Protein AF-X0X946-F1 (afdb_monomer)

Foldseek 3Di:
DCQQVVDPPDDDDQEAEEEDPDDQPQVVVLVVVLVVQPDDDDDPQKHWDSVQWDKDWDDDVDPDTKIKIWTWMDRPPDIRIHIYIYHYDDDQPPFFDWGFRDDPDPDGTDTDGHRDPVRVVVVVVVD

Solvent-accessible surface area (backbone atoms only — not comparable to full-atom values): 7840 Å² total; per-residue (Å²): 111,56,76,66,72,63,56,76,95,66,78,90,76,74,66,43,82,44,79,50,94,67,82,82,51,52,71,61,49,40,50,50,52,33,53,60,44,67,55,88,69,82,90,80,63,71,48,50,45,47,88,53,51,46,60,43,82,37,85,52,105,55,102,45,70,21,40,36,37,37,30,42,33,28,50,80,93,45,80,39,79,44,38,38,39,35,41,48,85,76,84,65,60,63,64,65,39,83,38,67,44,84,65,92,62,102,58,85,62,53,79,42,80,35,79,36,69,67,38,55,52,53,54,65,67,76,101

InterPro domains:
  IPR014942 Nucleotidyl transferase AbiEii toxin, Type IV TA system [PF08843] (8-127)

Radius of gyration: 15.72 Å; Cα contacts (8 Å, |Δi|>4): 188; chains: 1; bounding box: 37×38×28 Å

Mean predicted aligned error: 4.59 Å

Organism: NCB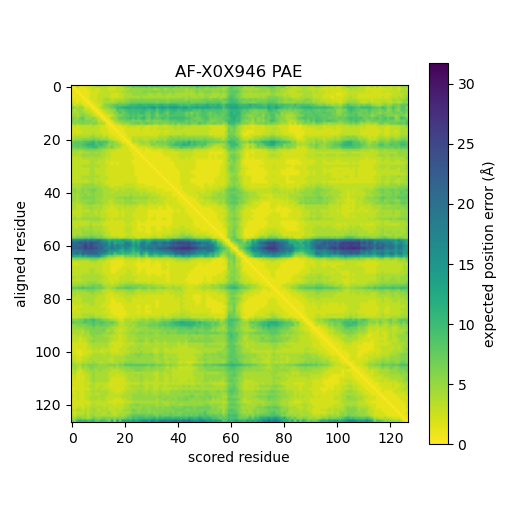I:txid412755

Nearest PDB structures (foldseek):
  2gjt-assembly3_B  TM=4.550E-01  e=1.150E-01  Homo sapiens
  2g59-assembly1_B  TM=4.568E-01  e=1.390E-01  Homo sapiens
  4ikc-assembly1_A  TM=4.821E-01  e=2.961E-01  Homo sapiens
  2gjt-assembly3_A  TM=4.077E-01  e=1.679E-01  Homo sapiens
  2g59-assembly1_A  TM=4.222E-01  e=5.561E-01  Homo sapiens

Structure (mmCIF, N/CA/C/O backbone):
data_AF-X0X946-F1
#
_entry.id   AF-X0X946-F1
#
loop_
_atom_site.group_PDB
_atom_site.id
_atom_site.type_symbol
_atom_site.label_atom_id
_atom_site.label_alt_id
_atom_site.label_comp_id
_atom_site.label_asym_id
_atom_site.label_entity_id
_atom_site.label_seq_id
_atom_site.pdbx_PDB_ins_code
_atom_site.Cartn_x
_atom_site.Cartn_y
_atom_site.Cartn_z
_atom_site.occupancy
_atom_site.B_iso_or_equiv
_atom_site.auth_seq_id
_atom_site.auth_comp_id
_atom_site.auth_asym_id
_atom_site.auth_atom_id
_atom_site.pdbx_PDB_model_num
ATOM 1 N N . MET A 1 1 ? 9.145 -3.287 -4.954 1.00 90.25 1 MET A N 1
ATOM 2 C CA . MET A 1 1 ? 9.669 -3.375 -6.345 1.00 90.25 1 MET A CA 1
ATOM 3 C C . MET A 1 1 ? 10.493 -4.628 -6.656 1.00 90.25 1 MET A C 1
ATOM 5 O O . MET A 1 1 ? 10.317 -5.178 -7.734 1.00 90.25 1 MET A O 1
ATOM 9 N N . PHE A 1 2 ? 11.347 -5.132 -5.755 1.00 91.00 2 PHE A N 1
ATOM 10 C CA . PHE A 1 2 ? 12.252 -6.266 -6.045 1.00 91.00 2 PHE A CA 1
ATOM 11 C C . PHE A 1 2 ? 11.572 -7.549 -6.554 1.00 91.00 2 PHE A C 1
ATOM 13 O O . PHE A 1 2 ? 12.176 -8.294 -7.321 1.00 91.00 2 PHE A O 1
ATOM 20 N N . ILE A 1 3 ? 10.310 -7.790 -6.175 1.00 89.88 3 ILE A N 1
ATOM 21 C CA . ILE A 1 3 ? 9.502 -8.909 -6.691 1.00 89.88 3 ILE A CA 1
ATOM 22 C C . ILE A 1 3 ? 9.325 -8.798 -8.217 1.00 89.88 3 ILE A C 1
ATOM 24 O O . ILE A 1 3 ? 9.514 -9.778 -8.932 1.00 89.88 3 ILE A O 1
ATOM 28 N N . VAL A 1 4 ? 9.031 -7.596 -8.723 1.00 91.44 4 VAL A N 1
ATOM 29 C CA . VAL A 1 4 ? 8.834 -7.316 -10.157 1.00 91.44 4 VAL A CA 1
ATOM 30 C C . VAL A 1 4 ? 10.129 -7.551 -10.935 1.00 91.44 4 VAL A C 1
ATOM 32 O O . VAL A 1 4 ? 10.108 -8.142 -12.010 1.00 91.44 4 VAL A O 1
ATOM 35 N N . TRP A 1 5 ? 11.269 -7.145 -10.370 1.00 92.00 5 TRP A N 1
ATOM 36 C CA . TRP A 1 5 ? 12.591 -7.321 -10.983 1.00 92.00 5 TRP A CA 1
ATOM 37 C C . TRP A 1 5 ? 13.205 -8.706 -10.760 1.00 92.00 5 TRP A C 1
ATOM 39 O O . TRP A 1 5 ? 14.317 -8.952 -11.216 1.00 92.00 5 TRP A O 1
ATOM 49 N N . ARG A 1 6 ? 12.497 -9.612 -10.070 1.00 90.25 6 ARG A N 1
ATOM 50 C CA . ARG A 1 6 ? 12.946 -10.983 -9.778 1.00 90.25 6 ARG A CA 1
ATOM 51 C C . ARG A 1 6 ? 14.325 -11.042 -9.107 1.00 90.25 6 ARG A C 1
ATOM 53 O O . ARG A 1 6 ? 15.103 -11.952 -9.376 1.00 90.25 6 ARG A O 1
ATOM 60 N N . VAL A 1 7 ? 14.612 -10.091 -8.216 1.00 89.94 7 VAL A N 1
ATOM 61 C CA . VAL A 1 7 ? 15.864 -10.088 -7.444 1.00 89.94 7 VAL A CA 1
ATOM 62 C C . VAL A 1 7 ? 15.894 -11.337 -6.541 1.00 89.94 7 VAL A C 1
ATOM 64 O O . VAL A 1 7 ? 14.917 -11.558 -5.802 1.00 89.94 7 VAL A O 1
ATOM 67 N N . PRO A 1 8 ? 16.951 -12.174 -6.618 1.00 88.94 8 PRO A N 1
ATOM 68 C CA . PRO A 1 8 ? 17.102 -13.356 -5.771 1.00 88.94 8 PRO A CA 1
ATOM 69 C C . PRO A 1 8 ? 17.383 -12.957 -4.316 1.00 88.94 8 PRO A C 1
ATOM 71 O O . PRO A 1 8 ? 17.775 -11.827 -4.046 1.00 88.94 8 PRO A O 1
ATOM 74 N N . GLU A 1 9 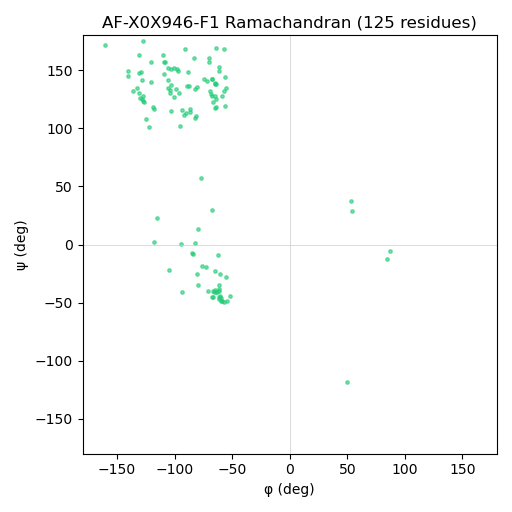? 17.152 -13.879 -3.377 1.00 85.69 9 GLU A N 1
ATOM 75 C CA . GLU A 1 9 ? 17.543 -13.731 -1.957 1.00 85.69 9 GLU A CA 1
ATOM 76 C C . GLU A 1 9 ? 17.031 -12.455 -1.258 1.00 85.69 9 GLU A C 1
ATOM 78 O O . GLU A 1 9 ? 17.620 -11.942 -0.308 1.00 85.69 9 GLU A O 1
ATOM 83 N N . ARG A 1 10 ? 15.884 -11.933 -1.701 1.00 83.94 10 ARG A N 1
ATOM 84 C CA . ARG A 1 10 ? 15.251 -10.779 -1.058 1.00 83.94 10 ARG A CA 1
ATOM 85 C C . ARG A 1 10 ? 14.648 -11.158 0.298 1.00 83.94 10 ARG A C 1
ATOM 87 O O . ARG A 1 10 ? 13.977 -12.184 0.422 1.00 83.94 10 ARG A O 1
ATOM 94 N N . ARG A 1 11 ? 14.784 -10.267 1.283 1.00 84.69 11 ARG A N 1
ATOM 95 C CA . ARG A 1 11 ? 13.984 -10.332 2.515 1.00 84.69 11 ARG A CA 1
ATOM 96 C C . ARG A 1 11 ? 12.492 -10.180 2.201 1.00 84.69 11 ARG A C 1
ATOM 98 O O . ARG A 1 11 ? 12.118 -9.473 1.262 1.00 84.69 11 ARG A O 1
ATOM 105 N N . SER A 1 12 ? 11.640 -10.810 3.004 1.00 82.94 12 SER A N 1
ATOM 106 C CA . SER A 1 12 ? 10.205 -10.516 3.006 1.00 82.94 12 SER A CA 1
ATOM 107 C C . SER A 1 12 ? 9.966 -9.075 3.467 1.00 82.94 12 SER A C 1
ATOM 109 O O . SER A 1 12 ? 10.596 -8.624 4.423 1.00 82.94 12 SER A O 1
ATOM 111 N N . THR A 1 13 ? 9.050 -8.373 2.802 1.00 82.69 13 THR A N 1
ATOM 112 C CA . THR A 1 13 ? 8.586 -7.032 3.189 1.00 82.69 13 THR A CA 1
ATOM 113 C C . THR A 1 13 ? 7.185 -7.159 3.781 1.00 82.69 13 THR A C 1
ATOM 115 O O . THR A 1 13 ? 6.417 -8.010 3.327 1.00 82.69 13 THR A O 1
ATOM 118 N N . LEU A 1 14 ? 6.879 -6.384 4.820 1.00 83.50 14 LEU A N 1
ATOM 119 C CA . LEU A 1 14 ? 5.577 -6.420 5.513 1.00 83.50 14 LEU A CA 1
ATOM 120 C C . LEU A 1 14 ? 4.696 -5.219 5.155 1.00 83.50 14 LEU A C 1
ATOM 122 O O . LEU A 1 14 ? 3.480 -5.254 5.314 1.00 83.50 14 LEU A O 1
ATOM 126 N N . ASP A 1 15 ? 5.341 -4.164 4.695 1.00 87.50 15 ASP A N 1
ATOM 127 C CA . ASP A 1 15 ? 4.830 -2.856 4.352 1.00 87.50 15 ASP A CA 1
ATOM 128 C C . ASP A 1 15 ? 4.639 -2.698 2.840 1.00 87.50 15 ASP A C 1
ATOM 130 O O . ASP A 1 15 ? 5.295 -3.346 2.016 1.00 87.50 15 ASP A O 1
ATOM 134 N N .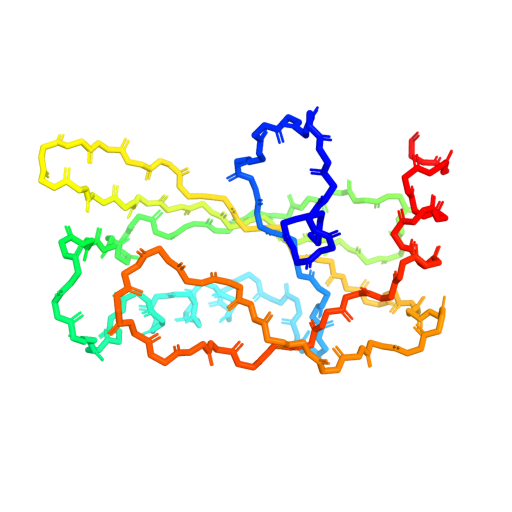 ILE A 1 16 ? 3.687 -1.837 2.492 1.00 93.56 16 ILE A N 1
ATOM 135 C CA . ILE A 1 16 ? 3.385 -1.418 1.127 1.00 93.56 16 ILE A CA 1
ATOM 136 C C . ILE A 1 16 ? 3.607 0.089 1.054 1.00 93.56 16 ILE A C 1
ATOM 138 O O . ILE A 1 16 ? 2.893 0.838 1.714 1.00 93.56 16 ILE A O 1
ATOM 142 N N . ASP A 1 17 ? 4.539 0.523 0.215 1.00 92.12 17 ASP A N 1
ATOM 143 C CA . ASP A 1 17 ? 4.862 1.940 0.050 1.00 92.12 17 ASP A CA 1
ATOM 144 C C . ASP A 1 17 ? 4.170 2.548 -1.174 1.00 92.12 17 ASP A C 1
ATOM 146 O O . ASP A 1 17 ? 4.223 2.002 -2.285 1.00 92.12 17 ASP A O 1
ATOM 150 N N . PHE A 1 18 ? 3.568 3.721 -0.992 1.00 93.69 18 PHE A N 1
ATOM 151 C CA . PHE A 1 18 ? 3.024 4.543 -2.066 1.00 93.69 18 PHE A CA 1
ATOM 152 C C . PHE A 1 18 ? 3.479 5.996 -1.955 1.00 93.69 18 PHE A C 1
ATOM 154 O O . PHE A 1 18 ? 3.561 6.563 -0.874 1.00 93.69 18 PHE A O 1
ATOM 161 N N . LEU A 1 19 ? 3.643 6.646 -3.107 1.00 92.06 19 LEU A N 1
ATOM 162 C CA . LEU A 1 19 ? 3.720 8.100 -3.210 1.00 92.06 19 LEU A CA 1
ATOM 163 C C . LEU A 1 19 ? 2.390 8.635 -3.741 1.00 92.06 19 LEU A C 1
ATOM 165 O O . LEU A 1 19 ? 2.003 8.374 -4.889 1.00 92.06 19 LEU A O 1
ATOM 169 N N . ALA A 1 20 ? 1.686 9.395 -2.910 1.00 91.19 20 ALA A N 1
ATOM 170 C CA . ALA A 1 20 ? 0.385 9.956 -3.240 1.00 91.19 20 ALA A CA 1
ATOM 171 C C . ALA A 1 20 ? 0.490 11.321 -3.940 1.00 91.19 20 ALA A C 1
ATOM 173 O O . ALA A 1 20 ? 1.377 12.130 -3.682 1.00 91.19 20 ALA A O 1
ATOM 174 N N . ARG A 1 21 ? -0.479 11.599 -4.825 1.00 86.38 21 ARG A N 1
ATOM 175 C CA . ARG A 1 21 ? -0.670 12.905 -5.498 1.00 86.38 21 ARG A CA 1
ATOM 176 C C . ARG A 1 21 ? -1.988 13.585 -5.119 1.00 86.38 21 ARG A C 1
ATOM 178 O O . ARG A 1 21 ? -2.529 14.372 -5.890 1.00 86.38 21 ARG A O 1
ATOM 185 N N . PHE A 1 22 ? -2.541 13.225 -3.970 1.00 84.62 22 PHE A N 1
ATOM 186 C CA . PHE A 1 22 ? -3.811 13.736 -3.462 1.00 84.62 22 PHE A CA 1
ATOM 187 C C . PHE A 1 22 ? -3.633 14.258 -2.028 1.00 84.62 22 PHE A C 1
ATOM 189 O O . PHE A 1 22 ? -2.548 14.164 -1.462 1.00 84.62 22 PHE A O 1
ATOM 196 N N . ASN A 1 23 ? -4.686 14.850 -1.459 1.00 85.75 23 ASN A N 1
ATOM 197 C CA . ASN A 1 23 ? -4.656 15.458 -0.125 1.00 85.75 23 ASN A CA 1
ATOM 198 C C . ASN A 1 23 ? -4.226 14.450 0.965 1.00 85.75 23 ASN A C 1
ATOM 200 O O . ASN A 1 23 ? -4.804 13.370 1.068 1.00 85.75 23 ASN A O 1
ATOM 204 N N . ASN A 1 24 ? -3.279 14.849 1.821 1.00 86.94 24 ASN A N 1
ATOM 205 C CA . ASN A 1 24 ? -2.730 14.045 2.917 1.00 86.94 24 ASN A CA 1
ATOM 206 C C . ASN A 1 24 ? -3.612 13.986 4.183 1.00 86.94 24 ASN A C 1
ATOM 208 O O . ASN A 1 24 ? -3.151 13.583 5.252 1.00 86.94 24 ASN A O 1
ATOM 212 N N . GLN A 1 25 ? -4.875 14.408 4.105 1.00 92.88 25 GLN A N 1
ATOM 213 C CA . GLN A 1 25 ? -5.813 14.270 5.215 1.00 92.88 25 GLN A CA 1
ATOM 214 C C . GLN A 1 25 ? -6.103 12.797 5.515 1.00 92.88 25 GLN A C 1
ATOM 216 O O . GLN A 1 25 ? -6.690 12.085 4.700 1.00 92.88 25 GLN A O 1
ATOM 221 N N . ILE A 1 26 ? -5.743 12.379 6.731 1.00 94.62 26 ILE A N 1
ATOM 222 C CA . ILE A 1 26 ? -5.876 10.999 7.217 1.00 94.62 26 ILE A CA 1
ATOM 223 C C . ILE A 1 26 ? -7.294 10.462 7.025 1.00 94.62 26 ILE A C 1
ATOM 225 O O . ILE A 1 26 ? -7.456 9.361 6.519 1.00 94.62 26 ILE A O 1
ATOM 229 N N . THR A 1 27 ? -8.320 11.248 7.343 1.00 95.88 27 THR A N 1
ATOM 230 C CA . THR A 1 27 ? -9.726 10.834 7.211 1.00 95.88 27 THR A CA 1
ATOM 231 C C . THR A 1 27 ? -10.119 10.496 5.770 1.00 95.88 27 THR A C 1
ATOM 233 O O . THR A 1 27 ? -10.897 9.570 5.539 1.00 95.88 27 THR A O 1
ATOM 236 N N . ASN A 1 28 ? -9.562 11.205 4.784 1.00 95.00 28 ASN A N 1
ATOM 237 C CA . ASN A 1 28 ? -9.808 10.925 3.369 1.00 95.00 28 ASN A CA 1
ATOM 238 C C . ASN A 1 28 ? -9.120 9.625 2.939 1.00 95.00 28 ASN A C 1
ATOM 240 O O . ASN A 1 28 ? -9.704 8.832 2.203 1.00 95.00 28 ASN A O 1
ATOM 244 N N . ILE A 1 29 ? -7.900 9.394 3.427 1.00 95.75 29 ILE A N 1
ATOM 245 C CA . ILE A 1 29 ? -7.141 8.166 3.169 1.00 95.75 29 ILE A CA 1
ATOM 246 C C . ILE A 1 29 ? -7.825 6.972 3.842 1.00 95.75 29 ILE A C 1
ATOM 248 O O . ILE A 1 29 ? -8.025 5.951 3.195 1.00 95.75 29 ILE A O 1
ATOM 252 N N . GLU A 1 30 ? -8.249 7.103 5.101 1.00 97.88 30 GLU A N 1
ATOM 253 C CA . GLU A 1 30 ? -9.024 6.089 5.823 1.00 97.88 30 GLU A CA 1
ATOM 254 C C . GLU A 1 30 ? -10.278 5.702 5.052 1.00 97.88 30 GLU A C 1
ATOM 256 O O . GLU A 1 30 ? -10.528 4.517 4.851 1.00 97.88 30 GLU A O 1
ATOM 261 N N . LYS A 1 31 ? -11.047 6.689 4.580 1.00 97.25 31 LYS A N 1
ATOM 262 C CA . LYS A 1 31 ? -12.237 6.433 3.769 1.00 97.25 31 LYS A CA 1
ATOM 263 C C . LYS A 1 31 ? -11.889 5.652 2.500 1.00 97.25 31 LYS A C 1
ATOM 265 O O . LYS A 1 31 ? -12.516 4.634 2.236 1.00 97.25 31 LYS A O 1
ATOM 270 N N . MET A 1 32 ? -10.864 6.083 1.767 1.00 96.69 32 MET A N 1
ATOM 271 C CA . MET A 1 32 ? -10.417 5.409 0.546 1.00 96.69 32 MET A CA 1
ATOM 272 C C . MET A 1 32 ? -9.981 3.962 0.810 1.00 96.69 32 MET A C 1
ATOM 274 O O . MET A 1 32 ? -10.425 3.061 0.106 1.00 96.69 32 MET A O 1
ATOM 278 N N . ILE A 1 33 ? -9.185 3.712 1.854 1.00 97.56 33 ILE A N 1
ATOM 279 C CA . ILE A 1 33 ? -8.768 2.351 2.222 1.00 97.56 33 ILE A CA 1
ATOM 280 C C . ILE A 1 33 ? -9.978 1.500 2.625 1.00 97.56 33 ILE A C 1
ATOM 282 O O . ILE A 1 33 ? -10.073 0.352 2.204 1.00 97.56 33 ILE A O 1
ATOM 286 N N . LYS A 1 34 ? -10.941 2.054 3.373 1.00 98.50 34 LYS A N 1
ATOM 287 C CA . LYS A 1 34 ? -12.189 1.350 3.715 1.00 98.50 34 LYS A CA 1
ATOM 288 C C . LYS A 1 34 ? -13.002 0.976 2.478 1.00 98.50 34 LYS A C 1
ATOM 290 O O . LYS A 1 34 ? -13.555 -0.120 2.438 1.00 98.50 34 LYS A O 1
ATOM 295 N N . ASP A 1 35 ? -13.074 1.860 1.489 1.00 98.00 35 ASP A N 1
ATOM 296 C CA . ASP A 1 35 ? -13.770 1.595 0.228 1.00 98.00 35 ASP A CA 1
ATOM 297 C C . ASP A 1 35 ? -13.055 0.485 -0.568 1.00 98.00 35 ASP A C 1
ATOM 299 O O . ASP A 1 35 ? -13.704 -0.434 -1.069 1.00 98.00 35 ASP A O 1
ATOM 303 N N . VAL A 1 36 ? -11.715 0.485 -0.589 1.00 96.81 36 VAL A N 1
ATOM 304 C CA . VAL A 1 36 ? -10.910 -0.606 -1.173 1.00 96.81 36 VAL A CA 1
ATOM 305 C C . VAL A 1 36 ? -11.163 -1.933 -0.450 1.00 96.81 36 VAL A C 1
ATOM 307 O O . VAL A 1 36 ? -11.429 -2.935 -1.108 1.00 96.81 36 VAL A O 1
ATOM 310 N N . CYS A 1 37 ? -11.164 -1.957 0.887 1.00 97.88 37 CYS A N 1
ATOM 311 C CA . CYS A 1 37 ? -11.440 -3.169 1.671 1.00 97.88 37 CYS A CA 1
ATOM 312 C C . CYS A 1 37 ? -12.836 -3.762 1.415 1.00 97.88 37 CYS A C 1
ATOM 314 O O . CYS A 1 37 ? -13.032 -4.954 1.634 1.00 97.88 37 CYS A O 1
ATOM 316 N N . ARG A 1 38 ? -13.803 -2.945 0.979 1.00 97.56 38 ARG A N 1
ATOM 317 C CA . ARG A 1 38 ? -15.182 -3.363 0.671 1.00 97.56 38 ARG A CA 1
ATOM 318 C C . ARG A 1 38 ? -15.406 -3.686 -0.806 1.00 97.56 38 ARG A C 1
ATOM 320 O O . ARG A 1 38 ? -16.531 -3.995 -1.187 1.00 97.56 38 ARG A O 1
ATOM 327 N N . THR A 1 39 ? -14.375 -3.578 -1.640 1.00 96.94 39 THR A N 1
ATOM 328 C CA . THR A 1 39 ? -14.493 -3.861 -3.072 1.00 96.94 39 THR A CA 1
ATOM 329 C C . THR A 1 39 ? -14.752 -5.350 -3.285 1.00 96.94 39 THR A C 1
ATOM 331 O O . THR A 1 39 ? -14.010 -6.193 -2.787 1.00 96.94 39 THR A O 1
ATOM 334 N N . GLU A 1 40 ? -15.802 -5.673 -4.039 1.00 94.81 40 GLU A N 1
ATOM 335 C CA . GLU A 1 40 ? -16.095 -7.052 -4.424 1.00 94.81 40 GLU A CA 1
ATOM 336 C C . GLU A 1 40 ? -15.031 -7.568 -5.400 1.00 94.81 40 GLU A C 1
ATOM 338 O O . GLU A 1 40 ? -14.718 -6.928 -6.407 1.00 94.81 40 GLU A O 1
ATOM 343 N N . VAL A 1 41 ? -14.476 -8.740 -5.097 1.00 92.75 41 VAL A N 1
ATOM 344 C CA . VAL A 1 41 ? -13.440 -9.400 -5.898 1.00 92.75 41 VAL A CA 1
ATOM 345 C C . VAL A 1 41 ? -13.805 -10.858 -6.142 1.00 92.75 41 VAL A C 1
ATOM 347 O O . VAL A 1 41 ? -14.643 -11.435 -5.447 1.00 92.75 41 VAL A O 1
ATOM 350 N N . VAL A 1 42 ? -13.155 -11.475 -7.131 1.00 92.94 42 VAL A N 1
ATOM 351 C CA . VAL A 1 42 ? -13.203 -12.933 -7.286 1.00 92.94 42 VAL A CA 1
ATOM 352 C C . VAL A 1 42 ? -12.662 -13.561 -5.994 1.00 92.94 42 VAL A C 1
ATOM 354 O O . VAL A 1 42 ? -11.567 -13.177 -5.583 1.00 92.94 42 VAL A O 1
ATOM 357 N N . PRO A 1 43 ? -13.385 -14.499 -5.349 1.00 92.88 43 PRO A N 1
ATOM 358 C CA . PRO A 1 43 ? -12.967 -15.053 -4.067 1.00 92.88 43 PRO A CA 1
ATOM 359 C C . PRO A 1 43 ? -11.559 -15.656 -4.121 1.00 92.88 43 PRO A C 1
ATOM 361 O O . PRO A 1 43 ? -11.311 -16.617 -4.847 1.00 92.88 43 PRO A O 1
ATOM 364 N N . ASP A 1 44 ? -10.655 -15.104 -3.318 1.00 93.25 44 ASP A N 1
ATOM 365 C CA . ASP A 1 44 ? -9.254 -15.522 -3.180 1.00 93.25 44 ASP A CA 1
ATOM 366 C C . ASP A 1 44 ? -8.915 -16.005 -1.757 1.00 93.25 44 ASP A C 1
ATOM 368 O O . ASP A 1 44 ? -7.779 -16.376 -1.463 1.00 93.25 44 ASP A O 1
ATOM 372 N N . GLY A 1 45 ? -9.923 -16.031 -0.877 1.00 94.31 45 GLY A N 1
ATOM 373 C CA . GLY A 1 45 ? -9.814 -16.435 0.522 1.00 94.31 45 GLY A CA 1
ATOM 374 C C . GLY A 1 45 ? -9.421 -15.309 1.481 1.00 94.31 45 GLY A C 1
ATOM 375 O O . GLY A 1 45 ? -9.440 -15.542 2.692 1.00 94.31 45 GLY A O 1
ATOM 376 N N . LEU A 1 46 ? -9.100 -14.110 0.982 1.00 95.81 46 LEU A N 1
ATOM 377 C CA . LEU A 1 46 ? -8.789 -12.953 1.814 1.00 95.81 46 LEU A CA 1
ATOM 378 C C . LEU A 1 46 ? -10.048 -12.157 2.155 1.00 95.81 46 LEU A C 1
ATOM 380 O O . LEU A 1 46 ? -10.890 -11.865 1.309 1.00 95.81 46 LEU A O 1
ATOM 384 N N . VAL A 1 47 ? -10.148 -11.756 3.419 1.00 97.31 47 VAL A N 1
ATOM 385 C CA . VAL A 1 47 ? -11.169 -10.822 3.902 1.00 97.31 47 VAL A CA 1
ATOM 386 C C . VAL A 1 47 ? -10.476 -9.690 4.643 1.00 97.31 47 VAL A C 1
ATOM 388 O O . VAL A 1 47 ? -9.685 -9.940 5.548 1.00 97.31 47 VAL A O 1
ATOM 391 N N . PHE A 1 48 ? -10.773 -8.443 4.286 1.00 98.00 48 PHE A N 1
ATOM 392 C CA . PHE A 1 48 ? -10.249 -7.265 4.978 1.00 98.00 48 PHE A CA 1
ATOM 393 C C . PHE A 1 48 ? -11.321 -6.656 5.879 1.00 98.00 48 PHE A C 1
ATOM 395 O O . PHE A 1 48 ? -12.474 -6.538 5.473 1.00 98.00 48 PHE A O 1
ATOM 402 N N . ASP A 1 49 ? -10.946 -6.252 7.094 1.00 97.81 49 ASP A N 1
ATOM 403 C CA . ASP A 1 49 ? -11.858 -5.607 8.040 1.00 97.81 49 ASP A CA 1
ATOM 404 C C . ASP A 1 49 ? -11.745 -4.072 7.944 1.00 97.81 49 ASP A C 1
ATOM 406 O O . ASP A 1 49 ? -10.801 -3.488 8.497 1.00 97.81 49 ASP A O 1
ATOM 410 N N . PRO A 1 50 ? -12.697 -3.388 7.275 1.00 98.19 50 PRO A N 1
ATOM 411 C CA . PRO A 1 50 ? -12.660 -1.937 7.111 1.00 98.19 50 PRO A CA 1
ATOM 412 C C . PRO A 1 50 ? -12.805 -1.181 8.439 1.00 98.19 50 PRO A C 1
ATOM 414 O O . PRO A 1 50 ? -12.373 -0.032 8.541 1.00 98.19 50 PRO A O 1
ATOM 417 N N . GLU A 1 51 ? -13.379 -1.784 9.479 1.00 98.19 51 GLU A N 1
ATOM 418 C CA . GLU A 1 51 ? -13.572 -1.115 10.770 1.00 98.19 51 GLU A CA 1
ATOM 419 C C . GLU A 1 51 ? -12.266 -1.023 11.568 1.00 98.19 51 GLU A C 1
ATOM 421 O O . GLU A 1 51 ? -12.116 -0.170 12.445 1.00 98.19 51 GLU A O 1
ATOM 426 N N . THR A 1 52 ? -11.273 -1.838 11.209 1.00 98.38 52 THR A N 1
ATOM 427 C CA . THR A 1 52 ? -9.930 -1.798 11.805 1.00 98.38 52 THR A CA 1
ATOM 428 C C . THR A 1 52 ? -9.000 -0.773 11.159 1.00 98.38 52 THR A C 1
ATOM 430 O O . THR A 1 52 ? -7.906 -0.549 11.679 1.00 98.38 52 THR A O 1
ATOM 433 N N . VAL A 1 53 ? -9.419 -0.139 10.057 1.00 98.62 53 VAL A N 1
ATOM 434 C CA . VAL A 1 53 ? -8.622 0.863 9.341 1.00 98.62 53 VAL A CA 1
ATOM 435 C C . VAL A 1 53 ? -8.381 2.076 10.228 1.00 98.62 53 VAL A C 1
ATOM 437 O O . VAL A 1 53 ? -9.321 2.768 10.622 1.00 98.62 53 VAL A O 1
ATOM 440 N N . LYS A 1 54 ? -7.103 2.339 10.505 1.00 98.31 54 LYS A N 1
ATOM 441 C CA . LYS A 1 54 ? -6.632 3.513 11.240 1.00 98.31 54 LYS A CA 1
ATOM 442 C C . LYS A 1 54 ? -5.410 4.113 10.570 1.00 98.31 54 LYS A C 1
ATOM 444 O O . LYS A 1 54 ? -4.461 3.393 10.249 1.00 98.31 54 LYS A O 1
ATOM 449 N N . GLY A 1 55 ? -5.432 5.425 10.389 1.00 96.81 55 GLY A N 1
ATOM 450 C CA . GLY A 1 55 ? -4.294 6.195 9.916 1.00 96.81 55 GLY A CA 1
ATOM 451 C C . GLY A 1 55 ? -3.598 6.957 11.037 1.00 96.81 55 GLY A C 1
ATOM 452 O O . GLY A 1 55 ? -4.209 7.371 12.021 1.00 96.81 55 GLY A O 1
ATOM 453 N N . GLN A 1 56 ? -2.300 7.172 10.876 1.00 95.25 56 GLN A N 1
ATOM 454 C CA . GLN A 1 56 ? -1.501 8.038 11.737 1.00 95.25 56 GLN A CA 1
ATOM 455 C C . GLN A 1 56 ? -0.504 8.832 10.895 1.00 95.25 56 GLN A C 1
ATOM 457 O O . GLN A 1 56 ? -0.028 8.345 9.867 1.00 95.25 56 GLN A O 1
ATOM 462 N N . ARG A 1 57 ? -0.163 10.044 11.345 1.00 92.81 57 ARG A N 1
ATOM 463 C CA . ARG A 1 57 ? 0.961 10.788 10.768 1.00 92.81 57 ARG A CA 1
ATOM 464 C C . ARG A 1 57 ? 2.254 10.035 11.057 1.00 92.81 57 ARG A C 1
ATOM 466 O O . ARG A 1 57 ? 2.443 9.522 12.162 1.00 92.81 57 ARG A O 1
ATOM 473 N N . ILE A 1 58 ? 3.131 9.987 10.069 1.00 89.62 58 ILE A N 1
ATOM 474 C CA . ILE A 1 58 ? 4.522 9.585 10.242 1.00 89.62 58 ILE A CA 1
ATOM 475 C C . ILE A 1 58 ? 5.404 10.743 9.798 1.00 89.62 58 ILE A C 1
ATOM 477 O O . ILE A 1 58 ? 5.086 11.461 8.851 1.00 89.62 58 ILE A O 1
ATOM 481 N N . LYS A 1 59 ? 6.476 10.964 10.551 1.00 72.88 59 LYS A N 1
ATOM 482 C CA . LYS A 1 59 ? 7.436 12.016 10.261 1.00 72.88 59 LYS A CA 1
ATOM 483 C C . LYS A 1 59 ? 8.530 11.401 9.399 1.00 72.88 59 LYS A C 1
ATOM 485 O O . LYS A 1 59 ? 9.255 10.537 9.880 1.00 72.88 59 LYS A O 1
ATOM 490 N N . GLU A 1 60 ? 8.590 11.811 8.146 1.00 60.69 60 GLU A N 1
ATOM 491 C CA . GLU A 1 60 ? 9.790 11.688 7.322 1.00 60.69 60 GLU A CA 1
ATOM 492 C C . GLU A 1 60 ? 10.481 13.054 7.376 1.00 60.69 60 GLU A C 1
ATOM 494 O O . GLU A 1 60 ? 9.806 14.061 7.600 1.00 60.69 60 GLU A O 1
ATOM 499 N N . ASP A 1 61 ? 11.804 13.114 7.239 1.00 54.84 61 ASP A N 1
ATOM 500 C CA . ASP A 1 61 ? 12.616 14.343 7.328 1.00 54.84 61 ASP A CA 1
ATOM 501 C C . ASP A 1 61 ? 12.374 15.340 6.162 1.00 54.84 61 ASP A C 1
ATOM 503 O O . ASP A 1 61 ? 13.253 16.104 5.770 1.00 54.84 61 ASP A O 1
ATOM 507 N N . ALA A 1 62 ? 11.161 15.340 5.604 1.00 54.97 62 ALA A N 1
ATOM 508 C CA . ALA A 1 62 ? 10.684 16.168 4.511 1.00 54.97 62 ALA A CA 1
ATOM 509 C C . ALA A 1 62 ? 9.648 17.203 4.993 1.00 54.97 62 ALA A C 1
ATOM 511 O O . ALA A 1 62 ? 9.025 17.065 6.047 1.00 54.97 62 ALA A O 1
ATOM 512 N N . ASP A 1 63 ? 9.408 18.229 4.174 1.00 52.19 63 ASP A N 1
ATOM 513 C CA . ASP A 1 63 ? 8.454 19.316 4.450 1.00 52.19 63 ASP A CA 1
ATOM 514 C C . ASP A 1 63 ? 6.980 18.855 4.582 1.00 52.19 63 ASP A C 1
ATOM 516 O O . ASP A 1 63 ? 6.117 19.640 4.983 1.00 52.19 63 ASP A O 1
ATOM 520 N N . TYR A 1 64 ? 6.667 17.591 4.264 1.00 62.38 64 TYR A N 1
ATOM 521 C CA . TYR A 1 64 ? 5.319 17.021 4.324 1.00 62.38 64 TYR A CA 1
ATOM 522 C C . TYR A 1 64 ? 5.277 15.727 5.143 1.00 62.38 64 TYR A C 1
ATOM 524 O O . TYR A 1 64 ? 5.934 14.746 4.817 1.00 62.38 64 TYR A O 1
ATOM 532 N N . GLU A 1 65 ? 4.428 15.695 6.175 1.00 78.25 65 GLU A N 1
ATOM 533 C CA . GLU A 1 65 ? 4.201 14.485 6.971 1.00 78.25 65 GLU A CA 1
ATOM 534 C C . GLU A 1 65 ? 3.518 13.386 6.139 1.00 78.25 65 GLU A C 1
ATOM 536 O O . GLU A 1 65 ? 2.395 13.575 5.642 1.00 78.25 65 GLU A O 1
ATOM 541 N N . GLY A 1 66 ? 4.170 12.225 6.060 1.00 91.06 66 GLY A N 1
ATOM 542 C CA . GLY A 1 66 ? 3.611 10.988 5.530 1.00 91.06 66 GLY A CA 1
ATOM 543 C C . GLY A 1 66 ? 2.440 10.463 6.364 1.00 91.06 66 GLY A C 1
ATOM 544 O O . GLY A 1 66 ? 2.155 10.919 7.480 1.00 91.06 66 GLY A O 1
ATOM 545 N N . VAL A 1 67 ? 1.735 9.470 5.826 1.00 94.56 67 VAL A N 1
ATOM 546 C CA . VAL A 1 67 ? 0.622 8.798 6.507 1.00 94.56 67 VAL A CA 1
ATOM 547 C C . VAL A 1 67 ? 0.832 7.292 6.480 1.00 94.56 67 VAL A C 1
ATOM 549 O O . VAL A 1 67 ? 0.950 6.694 5.416 1.00 94.56 67 VAL A O 1
ATOM 552 N N . ARG A 1 68 ? 0.808 6.670 7.661 1.00 96.00 68 ARG A N 1
ATOM 553 C CA . ARG A 1 68 ? 0.805 5.214 7.827 1.00 96.00 68 ARG A CA 1
ATOM 554 C C . ARG A 1 68 ? -0.605 4.728 8.108 1.00 96.00 68 ARG A C 1
ATOM 556 O O . ARG A 1 68 ? -1.234 5.174 9.068 1.00 96.00 68 ARG A O 1
ATOM 563 N N . MET A 1 69 ? -1.059 3.767 7.320 1.00 97.56 69 MET A N 1
ATOM 564 C CA . MET A 1 69 ? -2.339 3.085 7.459 1.00 97.56 69 MET A CA 1
ATOM 565 C C . MET A 1 69 ? -2.123 1.683 8.013 1.00 97.56 69 MET A C 1
ATOM 567 O O . MET A 1 69 ? -1.260 0.949 7.532 1.00 97.56 69 MET A O 1
ATOM 571 N N . LYS A 1 70 ? -2.930 1.291 8.999 1.00 98.06 70 LYS A N 1
ATOM 572 C CA . LYS A 1 70 ? -2.962 -0.071 9.540 1.00 98.06 70 LYS A CA 1
ATOM 573 C C . LYS A 1 70 ? -4.382 -0.611 9.553 1.00 98.06 70 LYS A C 1
ATOM 575 O O . LYS A 1 70 ? -5.315 0.131 9.851 1.00 98.06 70 LYS A O 1
ATOM 580 N N . PHE A 1 71 ? -4.528 -1.891 9.237 1.00 98.19 71 PHE A N 1
ATOM 581 C CA . PHE A 1 71 ? -5.797 -2.622 9.269 1.00 98.19 71 PHE A CA 1
ATOM 582 C C . PHE A 1 71 ? -5.541 -4.131 9.315 1.00 98.19 71 PHE A C 1
ATOM 584 O O . PHE A 1 71 ? -4.398 -4.584 9.205 1.00 98.19 71 PHE A O 1
ATOM 591 N N . LEU A 1 72 ? -6.594 -4.916 9.514 1.00 98.19 72 LEU A N 1
ATOM 592 C CA . LEU A 1 72 ? -6.529 -6.370 9.562 1.00 98.19 72 LEU A CA 1
ATOM 593 C C . LEU A 1 72 ? -7.063 -6.991 8.272 1.00 98.19 72 LEU A C 1
ATOM 595 O O . LEU A 1 72 ? -8.136 -6.638 7.784 1.00 98.19 72 LEU A O 1
ATOM 599 N N . GLY A 1 73 ? -6.301 -7.949 7.756 1.00 97.56 73 GLY A N 1
ATOM 600 C CA . GLY A 1 73 ? -6.749 -8.952 6.803 1.00 97.56 73 GLY A CA 1
ATOM 601 C C . GLY A 1 73 ? -6.842 -10.322 7.471 1.00 97.56 73 GLY A C 1
ATOM 602 O O . GLY A 1 73 ? -6.186 -10.589 8.482 1.00 97.56 73 GLY A O 1
ATOM 603 N N . PHE A 1 74 ? -7.645 -11.200 6.894 1.00 97.81 74 PHE A N 1
ATOM 604 C CA . PHE A 1 74 ? -7.869 -12.553 7.373 1.00 97.81 74 PHE A CA 1
ATOM 605 C C . PHE A 1 74 ? -7.750 -13.527 6.212 1.00 97.81 74 PHE A C 1
ATOM 607 O O . PHE A 1 74 ? -8.316 -13.292 5.148 1.00 97.81 74 PHE A O 1
ATOM 614 N N . LEU A 1 75 ? -7.026 -14.619 6.441 1.00 96.31 75 LEU A N 1
ATOM 615 C CA . LEU A 1 75 ? -6.992 -15.781 5.561 1.00 96.31 75 LEU A CA 1
ATOM 616 C C . LEU A 1 75 ? -7.425 -16.985 6.396 1.00 96.31 75 LEU A C 1
ATOM 618 O O . LEU A 1 75 ? -6.657 -17.481 7.227 1.00 96.31 75 LEU A O 1
ATOM 622 N N . ASP A 1 76 ? -8.682 -17.395 6.227 1.00 93.44 76 ASP A N 1
ATOM 623 C CA . ASP A 1 76 ? -9.365 -18.315 7.144 1.00 93.44 76 ASP A CA 1
ATOM 624 C C . ASP A 1 76 ? -9.220 -17.846 8.614 1.00 93.44 76 ASP A C 1
ATOM 626 O O . ASP A 1 76 ? -9.633 -16.737 8.957 1.00 93.44 76 ASP A O 1
ATOM 630 N N . ARG A 1 77 ? -8.595 -18.635 9.499 1.00 93.88 77 ARG A N 1
ATOM 631 C CA . ARG A 1 77 ? -8.382 -18.269 10.915 1.00 93.88 77 ARG A CA 1
ATOM 632 C C . ARG A 1 77 ? -7.141 -17.405 11.154 1.00 93.88 77 ARG A C 1
ATOM 634 O O . ARG A 1 77 ? -6.928 -16.945 12.278 1.00 93.88 77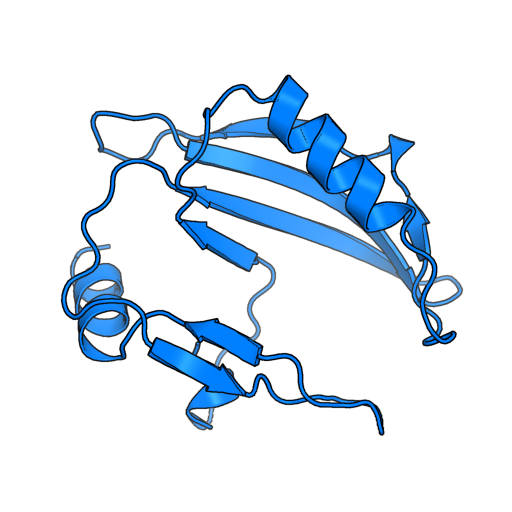 ARG A O 1
ATOM 641 N N . SER A 1 78 ? -6.310 -17.205 10.133 1.00 96.94 78 SER A N 1
ATOM 642 C CA . SER A 1 78 ? -5.049 -16.471 10.253 1.00 96.94 78 SER A CA 1
ATOM 643 C C . SER A 1 78 ? -5.286 -14.969 10.181 1.00 96.94 78 SER A C 1
ATOM 645 O O . SER A 1 78 ? -5.984 -14.489 9.292 1.00 96.94 78 SER A O 1
ATOM 647 N N . ARG A 1 79 ? -4.668 -14.223 11.101 1.00 97.12 79 ARG A N 1
ATOM 648 C CA . ARG A 1 79 ? -4.713 -12.755 11.137 1.00 97.12 79 ARG A CA 1
ATOM 649 C C . ARG A 1 79 ? -3.478 -12.178 10.462 1.00 97.12 79 ARG A C 1
ATOM 651 O O . ARG A 1 79 ? -2.360 -12.554 10.811 1.00 97.12 79 ARG A O 1
ATOM 658 N N . ILE A 1 80 ? -3.686 -11.239 9.551 1.00 96.19 80 ILE A N 1
ATOM 659 C CA . ILE A 1 80 ? -2.639 -10.556 8.796 1.00 96.19 80 ILE A CA 1
ATOM 660 C C . ILE A 1 80 ? -2.715 -9.068 9.137 1.00 96.19 80 ILE A C 1
ATOM 662 O O . ILE A 1 80 ? -3.717 -8.406 8.873 1.00 96.19 80 ILE A O 1
ATOM 666 N N . TYR A 1 81 ? -1.658 -8.542 9.750 1.00 96.50 81 TYR A N 1
ATOM 667 C CA . TYR A 1 81 ? -1.545 -7.112 10.021 1.00 96.50 81 TYR A CA 1
ATOM 668 C C . TYR A 1 81 ? -1.064 -6.408 8.758 1.00 96.50 81 TYR A C 1
ATOM 670 O O . TYR A 1 81 ? 0.082 -6.583 8.349 1.00 96.50 81 TYR A O 1
ATOM 678 N N . MET A 1 82 ? -1.944 -5.621 8.151 1.00 96.88 82 MET A N 1
ATOM 679 C CA . MET A 1 82 ? -1.639 -4.854 6.952 1.00 96.88 82 MET A CA 1
ATOM 680 C C . MET A 1 82 ? -1.053 -3.501 7.346 1.00 96.88 82 MET A C 1
ATOM 682 O O . MET A 1 82 ? -1.568 -2.837 8.252 1.00 96.88 82 MET A O 1
ATOM 686 N N . GLN A 1 83 ? -0.000 -3.082 6.647 1.00 97.31 83 GLN A N 1
ATOM 687 C CA . GLN A 1 83 ? 0.576 -1.748 6.764 1.00 97.31 83 GLN A CA 1
ATOM 688 C C . GLN A 1 83 ? 0.773 -1.145 5.374 1.00 97.31 83 GLN A C 1
ATOM 690 O O . GLN A 1 83 ? 1.347 -1.786 4.495 1.00 97.31 83 GLN A O 1
ATOM 695 N N . ILE A 1 84 ? 0.303 0.087 5.195 1.00 96.81 84 ILE A N 1
ATOM 696 C CA . ILE A 1 84 ? 0.534 0.879 3.987 1.00 96.81 84 ILE A CA 1
ATOM 697 C C . ILE A 1 84 ? 1.119 2.221 4.407 1.00 96.81 84 ILE A C 1
ATOM 699 O O . ILE A 1 84 ? 0.481 2.948 5.169 1.00 96.81 84 ILE A O 1
ATOM 703 N N . ASP A 1 85 ? 2.292 2.549 3.887 1.00 94.25 85 ASP A N 1
ATOM 704 C CA . ASP A 1 85 ? 2.960 3.822 4.113 1.00 94.25 85 ASP A CA 1
ATOM 705 C C . ASP A 1 85 ? 2.813 4.702 2.875 1.00 94.25 85 ASP A C 1
ATOM 707 O O . ASP A 1 85 ? 2.976 4.258 1.737 1.00 94.25 85 ASP A O 1
ATOM 711 N N . ILE A 1 86 ? 2.394 5.945 3.098 1.00 94.00 86 ILE A N 1
ATOM 712 C CA . ILE A 1 86 ? 2.053 6.890 2.042 1.00 94.00 86 ILE A CA 1
ATOM 713 C C . ILE A 1 86 ? 2.884 8.156 2.231 1.00 94.00 86 ILE A C 1
ATOM 715 O O . ILE A 1 86 ? 2.614 8.947 3.139 1.00 94.00 86 ILE A O 1
ATOM 719 N N . GLY A 1 87 ? 3.861 8.343 1.349 1.00 91.81 87 GLY A N 1
ATOM 720 C CA . GLY A 1 87 ? 4.638 9.572 1.211 1.00 91.81 87 GLY A CA 1
ATOM 721 C C . GLY A 1 87 ? 3.915 10.614 0.353 1.00 91.81 87 GLY A C 1
ATOM 722 O O . GLY A 1 87 ? 3.011 10.293 -0.436 1.00 91.81 87 GLY A O 1
ATOM 723 N N . PHE A 1 88 ? 4.316 11.879 0.492 1.00 90.06 88 PHE A N 1
ATOM 724 C CA . PHE A 1 88 ? 3.736 13.015 -0.229 1.00 90.06 88 PHE A CA 1
ATOM 725 C C . PHE A 1 88 ? 4.819 14.003 -0.657 1.00 90.06 88 PHE A C 1
ATOM 727 O O . PHE A 1 88 ? 5.745 14.280 0.089 1.00 90.06 88 PHE A O 1
ATOM 734 N N . GLY A 1 89 ? 4.642 14.616 -1.828 1.00 83.56 89 GLY A N 1
ATOM 735 C CA . GLY A 1 89 ? 5.480 15.741 -2.264 1.00 83.56 89 GLY A CA 1
ATOM 736 C C . GLY A 1 89 ? 6.802 15.357 -2.931 1.00 83.56 89 GLY A C 1
ATOM 737 O O . GLY A 1 89 ? 7.390 16.207 -3.597 1.00 83.56 89 GLY A O 1
ATOM 738 N N . ASP A 1 90 ? 7.220 14.093 -2.858 1.00 80.25 90 ASP A N 1
ATOM 739 C CA . ASP A 1 90 ? 8.489 13.665 -3.446 1.00 80.25 90 ASP A CA 1
ATOM 740 C C . ASP A 1 90 ? 8.509 13.716 -4.974 1.00 80.25 90 ASP A C 1
ATOM 742 O O . ASP A 1 90 ? 7.555 13.365 -5.685 1.00 80.25 90 ASP A O 1
ATOM 746 N N . ILE A 1 91 ? 9.669 14.104 -5.498 1.00 83.00 91 ILE A N 1
ATOM 747 C CA . ILE A 1 91 ? 9.957 14.067 -6.926 1.00 83.00 91 ILE A CA 1
ATOM 748 C C . ILE A 1 91 ? 10.577 12.711 -7.249 1.00 83.00 91 ILE A C 1
ATOM 750 O O . ILE A 1 91 ? 11.708 12.414 -6.885 1.00 83.00 91 ILE A O 1
ATOM 754 N N . THR A 1 92 ? 9.850 11.901 -8.015 1.00 85.81 92 THR A N 1
ATOM 755 C CA . THR A 1 92 ? 10.390 10.656 -8.573 1.00 85.81 92 THR A CA 1
ATOM 756 C C . THR A 1 92 ? 11.086 10.939 -9.901 1.00 85.81 92 THR A C 1
ATOM 758 O O . THR A 1 92 ? 10.444 11.336 -10.882 1.00 85.81 92 THR A O 1
ATOM 761 N N . TYR A 1 93 ? 12.407 10.743 -9.926 1.00 88.25 93 TYR A N 1
ATOM 762 C CA . TYR A 1 93 ? 13.218 10.822 -11.137 1.00 88.25 93 TYR A CA 1
ATOM 763 C C . TYR A 1 93 ? 14.118 9.582 -11.290 1.00 88.25 93 TYR A C 1
ATOM 765 O O . TYR A 1 93 ? 14.889 9.284 -10.377 1.00 88.25 93 TYR A O 1
ATOM 773 N N . PRO A 1 94 ? 14.073 8.873 -12.435 1.00 91.69 94 PRO A N 1
ATOM 774 C CA . PRO A 1 94 ? 13.143 9.042 -13.558 1.00 91.69 94 PRO A CA 1
ATOM 775 C C . PRO A 1 94 ? 11.658 8.914 -13.156 1.00 91.69 94 PRO A C 1
ATOM 777 O O . PRO A 1 94 ? 11.329 8.493 -12.052 1.00 91.69 94 PRO A O 1
ATOM 780 N N . LYS A 1 95 ? 10.730 9.293 -14.046 1.00 90.88 95 LYS A N 1
ATOM 781 C CA . LYS A 1 95 ? 9.287 9.156 -13.761 1.00 90.88 95 LYS A CA 1
ATOM 782 C C . LYS A 1 95 ? 8.908 7.685 -13.540 1.00 90.88 95 LYS A C 1
ATOM 784 O O . LYS A 1 95 ? 9.528 6.788 -14.117 1.00 90.88 95 LYS A O 1
ATOM 789 N N . SER A 1 96 ? 7.845 7.448 -12.764 1.00 93.06 96 SER A N 1
ATOM 790 C CA . SER A 1 96 ? 7.298 6.101 -12.567 1.00 93.06 96 SER A CA 1
ATOM 791 C C . SER A 1 96 ? 6.925 5.430 -13.891 1.00 93.06 96 SER A C 1
ATOM 793 O O . SER A 1 96 ? 6.468 6.075 -14.840 1.00 93.06 96 SER A O 1
ATOM 795 N N . LYS A 1 97 ? 7.145 4.116 -13.952 1.00 93.44 97 LYS A N 1
ATOM 796 C CA . LYS A 1 97 ? 6.924 3.285 -15.141 1.00 93.44 97 LYS A CA 1
ATOM 797 C C . LYS A 1 97 ? 5.715 2.383 -14.912 1.00 93.44 97 LYS A C 1
ATOM 799 O O . LYS A 1 97 ? 5.469 1.954 -13.787 1.00 93.44 97 LYS A O 1
ATOM 804 N N . LEU A 1 98 ? 4.958 2.093 -15.970 1.00 96.06 98 LEU A N 1
ATOM 805 C CA . LEU A 1 98 ? 3.913 1.074 -15.896 1.00 96.06 98 LEU A CA 1
ATOM 806 C C . LEU A 1 98 ? 4.576 -0.303 -15.764 1.00 96.06 98 LEU A C 1
ATOM 808 O O . LEU A 1 98 ? 5.504 -0.611 -16.512 1.00 96.06 98 LEU A O 1
ATOM 812 N N . ILE A 1 99 ? 4.115 -1.107 -14.814 1.00 95.69 99 ILE A N 1
ATOM 813 C CA . ILE A 1 99 ? 4.624 -2.451 -14.544 1.00 95.69 99 ILE A CA 1
ATOM 814 C C . ILE A 1 99 ? 3.476 -3.454 -14.480 1.00 95.69 99 ILE A C 1
ATOM 816 O O . ILE A 1 99 ? 2.385 -3.124 -14.020 1.00 95.69 99 ILE A O 1
ATOM 820 N N . GLU A 1 100 ? 3.743 -4.691 -14.890 1.00 95.75 100 GLU A N 1
ATOM 821 C CA . GLU A 1 100 ? 2.902 -5.836 -14.541 1.00 95.75 100 GLU A CA 1
ATOM 822 C C . GLU A 1 100 ? 3.370 -6.391 -13.200 1.00 95.75 100 GLU A C 1
ATOM 824 O O . GLU A 1 100 ? 4.509 -6.857 -13.078 1.00 95.75 100 GLU A O 1
ATOM 829 N N . TYR A 1 101 ? 2.512 -6.340 -12.184 1.00 94.25 101 TYR A N 1
ATOM 830 C CA . TYR A 1 101 ? 2.849 -6.937 -10.900 1.00 94.25 101 TYR A CA 1
ATOM 831 C C . TYR A 1 101 ? 2.605 -8.455 -10.950 1.00 94.25 101 TYR A C 1
ATOM 833 O O . TYR A 1 101 ? 1.584 -8.896 -11.483 1.00 94.25 101 TYR A O 1
ATOM 841 N N . PRO A 1 102 ? 3.530 -9.282 -10.437 1.00 92.31 102 PRO A N 1
ATOM 842 C CA . PRO A 1 102 ? 3.358 -10.729 -10.451 1.00 92.31 102 PRO A CA 1
ATOM 843 C C . PRO A 1 102 ? 2.215 -11.171 -9.532 1.00 92.31 102 PRO A 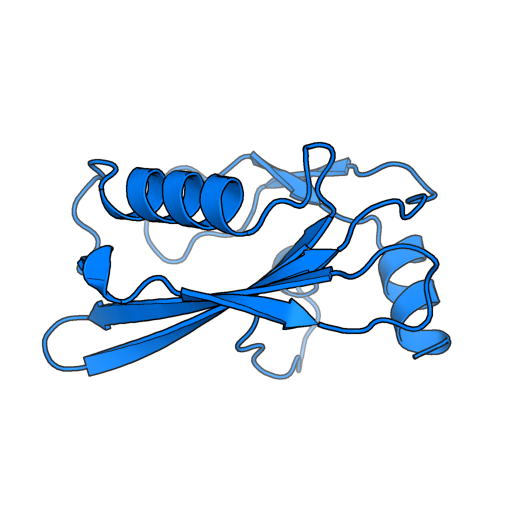C 1
ATOM 845 O O . PRO A 1 102 ? 2.036 -10.635 -8.442 1.00 92.31 102 PRO A O 1
ATOM 848 N N . VAL A 1 103 ? 1.476 -12.184 -9.977 1.00 92.06 103 VAL A N 1
ATOM 849 C CA . VAL A 1 103 ? 0.340 -12.778 -9.261 1.00 92.06 103 VAL A CA 1
ATOM 850 C C . VAL A 1 103 ? 0.724 -14.140 -8.685 1.00 92.06 103 VAL A C 1
ATOM 852 O O . VAL A 1 103 ? 1.608 -14.813 -9.217 1.00 92.06 103 VAL A O 1
ATOM 855 N N . ILE A 1 104 ? 0.08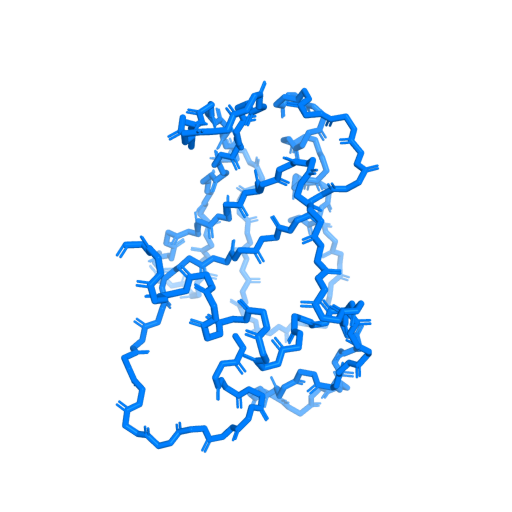0 -14.524 -7.581 1.00 90.94 104 ILE A N 1
ATOM 856 C CA . ILE A 1 104 ? 0.252 -15.843 -6.945 1.00 90.94 104 ILE A CA 1
ATOM 857 C C . ILE A 1 104 ? -0.808 -16.828 -7.456 1.00 90.94 104 ILE A C 1
ATOM 859 O O . ILE A 1 104 ? -0.500 -17.988 -7.711 1.00 90.94 104 ILE A O 1
ATOM 863 N N . LEU A 1 105 ? -2.047 -16.354 -7.601 1.00 92.12 105 LEU A N 1
ATOM 864 C CA . LEU A 1 105 ? -3.168 -17.105 -8.161 1.00 92.12 105 LEU A CA 1
ATOM 865 C C . LEU A 1 105 ? -3.266 -16.877 -9.674 1.00 92.12 105 LEU A C 1
ATOM 867 O O . LEU A 1 105 ? -2.644 -15.956 -10.206 1.00 92.12 105 LEU A O 1
ATOM 871 N N . ASP A 1 106 ? -4.081 -17.686 -10.352 1.00 90.81 106 ASP A N 1
ATOM 872 C CA . ASP A 1 106 ? -4.336 -17.583 -11.796 1.00 90.81 106 ASP A CA 1
ATOM 873 C C . ASP A 1 106 ? -5.299 -16.426 -12.129 1.00 90.81 106 ASP A C 1
ATOM 875 O O . ASP A 1 106 ? -6.390 -16.605 -12.667 1.00 90.81 106 ASP A O 1
ATOM 879 N N . PHE A 1 107 ? -4.915 -15.216 -11.719 1.00 91.44 107 PHE A N 1
ATOM 880 C CA . PHE A 1 107 ? -5.643 -13.972 -11.948 1.00 91.44 107 PHE A CA 1
ATOM 881 C C . PHE A 1 107 ? -4.915 -13.083 -12.962 1.00 91.44 107 PHE A C 1
ATOM 883 O O . PHE A 1 107 ? -3.695 -13.186 -13.126 1.00 91.44 107 PHE A O 1
ATOM 890 N N . PRO A 1 108 ? -5.629 -12.156 -13.628 1.00 92.31 108 PRO A N 1
ATOM 891 C CA . PRO A 1 108 ? -4.991 -11.161 -14.477 1.00 92.31 108 PRO A CA 1
ATOM 892 C C . PRO A 1 108 ? -3.940 -10.369 -13.696 1.00 92.31 108 PRO A C 1
ATOM 894 O O . PRO A 1 108 ? -4.191 -9.905 -12.582 1.00 92.31 108 PRO A O 1
ATOM 897 N N . LYS A 1 109 ? -2.759 -10.180 -14.291 1.00 94.06 109 LYS A N 1
ATOM 898 C CA . LYS A 1 109 ? -1.718 -9.354 -13.676 1.00 94.06 109 LYS A CA 1
ATOM 899 C C . LYS A 1 109 ? -2.190 -7.901 -13.591 1.00 94.06 109 LYS A C 1
ATOM 901 O O . LYS A 1 109 ? -2.559 -7.342 -14.626 1.00 94.06 109 LYS A O 1
ATOM 906 N N . PRO A 1 110 ? -2.137 -7.258 -12.414 1.00 94.06 110 PRO A N 1
ATOM 907 C CA . PRO A 1 110 ? -2.500 -5.858 -12.312 1.00 94.06 110 PRO A CA 1
ATOM 908 C C . PRO A 1 110 ? -1.397 -4.975 -12.907 1.00 94.06 110 PRO A C 1
ATOM 910 O O . PRO A 1 110 ? -0.198 -5.225 -12.730 1.00 94.06 110 PRO A O 1
ATOM 913 N N . HIS A 1 111 ? -1.815 -3.905 -13.583 1.00 95.62 111 HIS A N 1
ATOM 914 C CA . HIS A 1 111 ? -0.922 -2.874 -14.10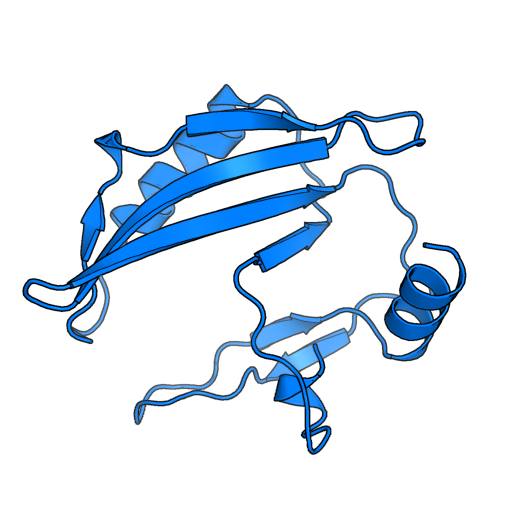4 1.00 95.62 111 HIS A CA 1
ATOM 915 C C . HIS A 1 111 ? -0.804 -1.730 -13.102 1.00 95.62 111 HIS A C 1
ATOM 917 O O . HIS A 1 111 ? -1.776 -1.027 -12.827 1.00 95.62 111 HIS A O 1
ATOM 923 N N . LEU A 1 112 ? 0.395 -1.524 -12.562 1.00 95.12 112 LEU A N 1
ATOM 924 C CA . LEU A 1 112 ? 0.661 -0.519 -11.532 1.00 95.12 112 LEU A CA 1
ATOM 925 C C . LEU A 1 112 ? 1.706 0.488 -12.010 1.00 95.12 112 LEU A C 1
ATOM 927 O O . LEU A 1 112 ? 2.529 0.193 -12.875 1.00 95.12 112 LEU A O 1
ATOM 931 N N . LYS A 1 113 ? 1.713 1.683 -11.417 1.00 95.00 113 LYS A N 1
ATOM 932 C CA . LYS A 1 113 ? 2.843 2.610 -11.552 1.00 95.00 113 LYS A CA 1
ATOM 933 C C . LYS A 1 113 ? 3.911 2.208 -10.541 1.00 95.00 113 LYS A C 1
ATOM 935 O O . LYS A 1 113 ? 3.716 2.385 -9.345 1.00 95.00 113 LYS A O 1
ATOM 940 N N . GLY A 1 114 ? 5.017 1.660 -11.027 1.00 94.06 114 GLY A N 1
ATOM 941 C CA . GLY A 1 114 ? 6.165 1.267 -10.218 1.00 94.06 114 GLY A CA 1
ATOM 942 C C . GLY A 1 114 ? 7.258 2.331 -10.218 1.00 94.06 114 GLY A C 1
ATOM 943 O O . GLY A 1 114 ? 7.456 3.044 -11.209 1.00 94.06 114 GLY A O 1
ATOM 944 N N . TYR A 1 115 ? 7.998 2.408 -9.115 1.00 93.56 115 TYR A N 1
ATOM 945 C CA . TYR A 1 115 ? 9.220 3.204 -9.039 1.00 93.56 115 TYR A CA 1
ATOM 946 C C . TYR A 1 115 ? 10.278 2.635 -9.992 1.00 93.56 115 TYR A C 1
ATOM 948 O O . TYR A 1 115 ? 10.418 1.411 -10.084 1.00 93.56 115 TYR A O 1
ATOM 956 N N . PRO A 1 116 ? 11.024 3.477 -10.722 1.00 92.50 116 PRO A N 1
ATOM 957 C CA . PRO A 1 116 ? 12.143 2.997 -11.521 1.00 92.50 116 PRO A CA 1
ATOM 958 C C . PRO A 1 116 ? 13.291 2.536 -10.605 1.00 92.50 116 PRO A C 1
ATOM 960 O O . PRO A 1 116 ? 13.378 2.942 -9.445 1.00 92.50 116 PRO A O 1
ATOM 963 N N . ALA A 1 117 ? 14.157 1.659 -11.117 1.00 92.25 117 ALA A N 1
ATOM 964 C CA . ALA A 1 117 ? 15.222 1.043 -10.323 1.00 92.25 117 ALA A CA 1
ATOM 965 C C . ALA A 1 117 ? 16.200 2.075 -9.762 1.00 92.25 117 ALA A C 1
ATOM 967 O O . ALA A 1 117 ? 16.598 1.980 -8.608 1.00 92.2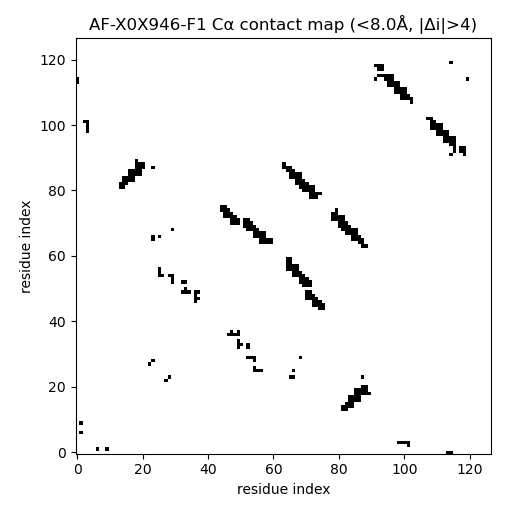5 117 ALA A O 1
ATOM 968 N N . GLU A 1 118 ? 16.507 3.090 -10.560 1.00 92.44 118 GLU A N 1
ATOM 969 C CA . GLU A 1 118 ? 17.378 4.204 -10.222 1.00 92.44 118 GLU A CA 1
ATOM 970 C C . GLU A 1 118 ? 16.869 4.939 -8.974 1.00 92.44 118 GLU A C 1
ATOM 972 O O . GLU A 1 118 ? 17.623 5.095 -8.021 1.00 92.44 118 GLU A O 1
ATOM 977 N N . SER A 1 119 ? 15.575 5.290 -8.922 1.00 91.00 119 SER A N 1
ATOM 978 C CA . SER A 1 119 ? 14.995 5.961 -7.749 1.00 91.00 119 SER A CA 1
ATOM 979 C C . SER A 1 119 ? 14.996 5.071 -6.507 1.00 91.00 119 SER A C 1
ATOM 981 O O . SER A 1 119 ? 15.319 5.552 -5.429 1.00 91.00 119 SER A O 1
ATOM 983 N N . VAL A 1 120 ? 14.681 3.775 -6.648 1.00 90.44 120 VAL A N 1
ATOM 984 C CA . VAL A 1 120 ? 14.690 2.843 -5.503 1.00 90.44 120 VAL A CA 1
ATOM 985 C C . VAL A 1 120 ? 16.102 2.661 -4.947 1.00 90.44 120 VAL A C 1
ATOM 987 O O . VAL A 1 120 ? 16.270 2.585 -3.735 1.00 90.44 120 VAL A O 1
ATOM 990 N N . VAL A 1 121 ? 17.119 2.588 -5.810 1.00 90.62 121 VAL A N 1
ATOM 991 C CA . VAL A 1 121 ? 18.519 2.494 -5.372 1.00 90.62 121 VAL A CA 1
ATOM 992 C C . VAL A 1 121 ? 18.955 3.786 -4.684 1.00 90.62 121 VAL A C 1
ATOM 994 O O . VAL A 1 121 ? 19.549 3.707 -3.616 1.00 90.62 121 VAL A O 1
ATOM 997 N N . SER A 1 122 ? 18.636 4.953 -5.253 1.00 89.38 122 SER A N 1
ATOM 998 C CA . SER A 1 122 ? 18.973 6.249 -4.652 1.00 89.38 122 SER A CA 1
ATOM 999 C C . SER A 1 122 ? 18.344 6.435 -3.272 1.00 89.38 122 SER A C 1
ATOM 1001 O O . SER A 1 122 ? 19.055 6.767 -2.333 1.00 89.38 122 SER A O 1
ATOM 1003 N N . GLU A 1 123 ? 17.045 6.166 -3.125 1.00 85.88 123 GLU A N 1
ATOM 1004 C CA . GLU A 1 123 ? 16.337 6.295 -1.844 1.00 85.88 123 GLU A CA 1
ATOM 1005 C C . GLU A 1 123 ? 16.924 5.361 -0.777 1.00 85.88 123 GLU A C 1
ATOM 1007 O O . GLU A 1 123 ? 17.190 5.783 0.341 1.00 85.88 123 GLU A O 1
ATOM 1012 N N . LYS A 1 124 ? 17.185 4.091 -1.122 1.00 87.31 124 LYS A N 1
ATOM 1013 C CA . LYS A 1 124 ? 17.751 3.122 -0.170 1.00 87.31 124 LYS A CA 1
ATOM 1014 C C . LYS A 1 124 ? 19.224 3.354 0.156 1.00 87.31 124 LYS A C 1
ATOM 1016 O O . LYS A 1 124 ? 19.689 2.793 1.140 1.00 87.31 124 LYS A O 1
ATOM 1021 N N . PHE A 1 125 ? 19.954 4.097 -0.673 1.00 87.75 125 PHE A N 1
ATOM 1022 C CA . PHE A 1 125 ? 21.341 4.465 -0.392 1.00 87.75 125 PHE A CA 1
ATOM 1023 C C . PHE A 1 125 ? 21.439 5.636 0.593 1.00 87.75 125 PHE A C 1
ATOM 1025 O O . PHE A 1 125 ? 22.371 5.664 1.387 1.00 87.75 125 PHE A O 1
ATOM 1032 N N . GLU A 1 126 ? 20.497 6.580 0.528 1.00 84.56 126 GLU A N 1
ATOM 1033 C CA . GLU A 1 126 ? 20.457 7.757 1.408 1.00 84.56 126 GLU A CA 1
ATOM 1034 C C . GLU A 1 126 ? 19.853 7.461 2.794 1.00 84.56 126 GLU A C 1
ATOM 1036 O O . GLU A 1 126 ? 20.145 8.171 3.753 1.00 84.56 126 GLU A O 1
ATOM 1041 N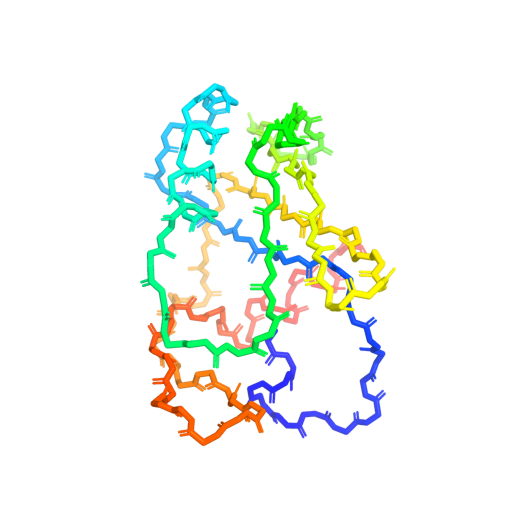 N . ALA A 1 127 ? 19.000 6.433 2.882 1.00 74.44 127 ALA A N 1
ATOM 1042 C CA . ALA A 1 127 ? 18.253 6.049 4.086 1.00 74.44 127 ALA A CA 1
ATOM 1043 C C . ALA A 1 127 ? 19.093 5.442 5.227 1.00 74.44 127 ALA A C 1
ATOM 1045 O O . ALA A 1 127 ? 20.154 4.830 4.962 1.00 74.44 127 ALA A O 1
#

Sequence (127 aa):
MFIVWRVPERRSTLDIDFLARFNNQITNIEKMIKDVCRTEVVPDGLVFDPETVKGQRIKEDADYEGVRMKFLGFLDRSRIYMQIDIGFGDITYPKSKLIEYPVILDFPKPHLKGYPAESVVSEKFEA

pLDDT: mean 91.0, std 8.55, range [52.19, 98.62]

Secondary structure (DSSP, 8-state):
-TTTTT-TTPPP--EEEEEE-S---HHHHHHHHHHHHT---S--SEEEEEEEEEEEEE--SSSS-EEEEEEEEEETTEEEEEEEEEEES---SSPPEEEEPP-SSSSPPPEEEEPPHHHHHHHHHH-